Protein AF-A0A7G9YMQ2-F1 (afdb_monomer_lite)

Organism: NCBI:txid2759911

Structure (mmCIF, N/CA/C/O backbone):
data_AF-A0A7G9YMQ2-F1
#
_entry.id   AF-A0A7G9YMQ2-F1
#
loop_
_atom_site.group_PDB
_atom_site.id
_atom_site.type_symbol
_atom_site.label_atom_id
_atom_site.label_alt_id
_atom_site.label_comp_id
_atom_site.label_asym_id
_atom_site.label_entity_id
_atom_site.label_seq_id
_atom_site.pdbx_PDB_ins_code
_atom_site.Cartn_x
_atom_site.Cartn_y
_atom_site.Cartn_z
_atom_site.occupancy
_atom_site.B_iso_or_equiv
_atom_site.auth_seq_id
_atom_site.auth_comp_id
_atom_site.auth_asym_id
_atom_site.auth_atom_id
_atom_site.pdbx_PDB_model_num
ATOM 1 N N . MET A 1 1 ? -14.727 -10.350 34.781 1.00 52.09 1 MET A N 1
ATOM 2 C CA . MET A 1 1 ? -14.699 -10.377 33.304 1.00 52.09 1 MET A CA 1
ATOM 3 C C . MET A 1 1 ? -14.231 -9.006 32.870 1.00 52.09 1 MET A C 1
ATOM 5 O O . MET A 1 1 ? -14.844 -8.039 33.295 1.00 52.09 1 MET A O 1
ATOM 9 N N . SER A 1 2 ? -13.101 -8.900 32.176 1.00 77.75 2 SER A N 1
ATOM 10 C CA . SER A 1 2 ? -12.644 -7.612 31.648 1.00 77.75 2 SER A CA 1
ATOM 11 C C . SER A 1 2 ? -13.589 -7.161 30.539 1.00 77.75 2 SER A C 1
ATOM 13 O O . SER A 1 2 ? -13.889 -7.946 29.640 1.00 77.75 2 SER A O 1
ATOM 15 N N . GLU A 1 3 ? -14.060 -5.923 30.622 1.00 86.56 3 GLU A N 1
ATOM 16 C CA . GLU A 1 3 ? -14.872 -5.307 29.576 1.00 86.56 3 GLU A CA 1
ATOM 17 C C . GLU A 1 3 ? -14.014 -5.050 28.332 1.00 86.56 3 GLU A C 1
ATOM 19 O O . GLU A 1 3 ? -12.836 -4.687 28.432 1.00 86.56 3 GLU A O 1
ATOM 24 N N . TRP A 1 4 ? -14.596 -5.282 27.156 1.00 89.75 4 TRP A N 1
ATOM 25 C CA . TRP A 1 4 ? -13.953 -4.954 25.889 1.00 89.75 4 TRP A CA 1
ATOM 26 C C . TRP A 1 4 ? -13.820 -3.438 25.759 1.00 89.75 4 TRP A C 1
ATOM 28 O O . TRP A 1 4 ? -14.748 -2.699 26.077 1.00 89.75 4 TRP A O 1
ATOM 38 N N . LYS A 1 5 ? -12.655 -2.980 25.295 1.00 89.12 5 LYS A N 1
ATOM 39 C CA . LYS A 1 5 ? -12.405 -1.564 25.018 1.00 89.12 5 LYS A CA 1
ATOM 40 C C . LYS A 1 5 ? -12.613 -1.294 23.535 1.00 89.12 5 LYS A C 1
ATOM 42 O O . LYS A 1 5 ? -12.056 -2.002 22.700 1.00 89.12 5 LYS A O 1
ATOM 47 N N . GLU A 1 6 ? -13.390 -0.265 23.235 1.00 92.06 6 GLU A N 1
ATOM 48 C CA . GLU A 1 6 ? -13.622 0.211 21.875 1.00 92.06 6 GLU A CA 1
ATOM 49 C C . GLU A 1 6 ? -12.643 1.337 21.538 1.00 92.06 6 GLU A C 1
ATOM 51 O O . GLU A 1 6 ? -12.387 2.211 22.365 1.00 92.06 6 GLU A O 1
ATOM 56 N N . PHE A 1 7 ? -12.114 1.311 20.315 1.00 92.00 7 PHE A N 1
ATOM 57 C CA . PHE A 1 7 ? -11.205 2.323 19.780 1.00 92.00 7 PHE A CA 1
ATOM 58 C C . PHE A 1 7 ? -11.598 2.653 18.343 1.00 92.00 7 PHE A C 1
ATOM 60 O O . PHE A 1 7 ? -12.078 1.794 17.596 1.00 92.00 7 PHE A O 1
ATOM 67 N N . LYS A 1 8 ? -11.368 3.895 17.928 1.00 89.56 8 LYS A N 1
ATOM 68 C CA . LYS A 1 8 ? -11.425 4.288 16.519 1.00 89.56 8 LYS A CA 1
ATOM 69 C C . LYS A 1 8 ? -10.171 3.779 15.817 1.00 89.56 8 LYS A C 1
ATOM 71 O O . LYS A 1 8 ? -9.082 3.835 16.373 1.00 89.56 8 LYS A O 1
ATOM 76 N N . LEU A 1 9 ? -10.297 3.374 14.552 1.00 86.06 9 LEU A N 1
ATOM 77 C CA . LEU A 1 9 ? -9.148 2.902 13.765 1.00 86.06 9 LEU A CA 1
ATOM 78 C C . LEU A 1 9 ? -7.998 3.917 13.732 1.00 86.06 9 LEU A C 1
ATOM 80 O O . LEU A 1 9 ? -6.856 3.528 13.901 1.00 86.06 9 LEU A O 1
ATOM 84 N N . GLY A 1 10 ? -8.292 5.215 13.610 1.00 87.94 10 GLY A N 1
ATOM 85 C CA . GLY A 1 10 ? -7.261 6.261 13.624 1.00 87.94 10 GLY A CA 1
ATOM 86 C C . GLY A 1 10 ? -6.565 6.490 14.971 1.00 87.94 10 GLY A C 1
ATOM 87 O O . GLY A 1 10 ? -5.677 7.327 15.040 1.00 87.94 10 GLY A O 1
ATOM 88 N N . GLU A 1 11 ? -6.979 5.807 16.043 1.00 90.88 11 GLU A N 1
ATOM 89 C CA . GLU A 1 11 ? -6.273 5.813 17.334 1.00 90.88 11 GLU A CA 1
ATOM 90 C C . GLU A 1 11 ? -5.220 4.700 17.421 1.00 90.88 11 GLU A C 1
ATOM 92 O O . GLU A 1 11 ? -4.350 4.757 18.285 1.00 90.88 11 GLU A O 1
ATOM 97 N N . ILE A 1 12 ? -5.314 3.691 16.550 1.00 89.69 12 ILE A N 1
ATOM 98 C CA . ILE A 1 12 ? -4.460 2.493 16.555 1.00 89.69 12 ILE A CA 1
ATOM 99 C C . ILE A 1 12 ? -3.691 2.292 15.240 1.00 89.69 12 ILE A C 1
ATOM 101 O O . ILE A 1 12 ? -2.702 1.570 15.225 1.00 89.69 12 ILE A O 1
ATOM 105 N N . TYR A 1 13 ? -4.135 2.923 14.151 1.00 86.94 13 TYR A N 1
ATOM 106 C CA . TYR A 1 13 ? -3.548 2.813 12.822 1.00 86.94 13 TYR A CA 1
ATOM 107 C C . TYR A 1 13 ? -3.370 4.180 12.165 1.00 86.94 13 TYR A C 1
ATOM 109 O O . TYR A 1 13 ? -4.258 5.038 12.209 1.00 86.94 13 TYR A O 1
ATOM 117 N N . ASP A 1 14 ? -2.273 4.309 11.426 1.00 87.19 14 ASP A N 1
ATOM 118 C CA . ASP A 1 14 ? -2.052 5.390 10.474 1.00 87.19 14 ASP A CA 1
ATOM 119 C C . ASP A 1 14 ? -2.585 5.016 9.090 1.00 87.19 14 ASP A C 1
ATOM 121 O O . ASP A 1 14 ? -2.405 3.894 8.616 1.00 87.19 14 ASP A O 1
ATOM 125 N N . PHE A 1 15 ? -3.208 5.973 8.400 1.00 85.69 15 PHE A N 1
ATOM 126 C CA . PHE A 1 15 ? -3.733 5.764 7.051 1.00 85.69 15 PHE A CA 1
ATOM 127 C C . PHE A 1 15 ? -2.746 6.254 5.994 1.00 85.69 15 PHE A C 1
ATOM 129 O O . PHE A 1 15 ? -2.372 7.429 5.962 1.00 85.69 15 PHE A O 1
ATOM 136 N N . ALA A 1 16 ? -2.400 5.376 5.060 1.00 82.94 16 ALA A N 1
ATOM 137 C CA . ALA A 1 16 ? -1.589 5.697 3.900 1.00 82.94 16 ALA A CA 1
ATOM 138 C C . ALA A 1 16 ? -2.349 5.424 2.601 1.00 82.94 16 ALA A C 1
ATOM 140 O O . ALA A 1 16 ? -3.090 4.449 2.466 1.00 82.94 16 ALA A O 1
ATOM 141 N N . SER A 1 17 ? -2.126 6.293 1.618 1.00 76.75 17 SER A N 1
ATOM 142 C CA . SER A 1 17 ? -2.490 6.023 0.234 1.00 76.75 17 SER A CA 1
ATOM 143 C C . SER A 1 17 ? -1.414 5.186 -0.451 1.00 76.75 17 SER A C 1
ATOM 145 O O . SER A 1 17 ? -0.222 5.471 -0.323 1.00 76.75 17 SER A O 1
ATOM 147 N N . GLY A 1 18 ? -1.850 4.184 -1.211 1.00 80.62 18 GLY A N 1
ATOM 148 C CA . GLY A 1 18 ? -0.987 3.365 -2.052 1.00 80.62 18 GLY A CA 1
ATOM 149 C C . GLY A 1 18 ? -0.381 4.123 -3.238 1.00 80.62 18 GLY A C 1
ATOM 150 O O . GLY A 1 18 ? -0.525 5.338 -3.403 1.00 80.62 18 GLY A O 1
ATOM 151 N N . LEU A 1 19 ? 0.306 3.373 -4.099 1.00 83.69 19 LEU A N 1
ATOM 152 C CA . LEU A 1 19 ? 1.020 3.920 -5.248 1.00 83.69 19 LEU A CA 1
ATOM 153 C C . LEU A 1 19 ? 0.048 4.391 -6.344 1.00 83.69 19 LEU A C 1
ATOM 155 O O . LEU A 1 19 ? -0.619 3.580 -6.980 1.00 83.69 19 LEU A O 1
ATOM 159 N N . SER A 1 20 ? 0.017 5.699 -6.605 1.00 83.19 20 SER A N 1
ATOM 160 C CA . SER A 1 20 ? -0.777 6.295 -7.685 1.00 83.19 20 SER A CA 1
ATOM 161 C C . SER A 1 20 ? 0.119 6.630 -8.875 1.00 83.19 20 SER A C 1
ATOM 163 O O . SER A 1 20 ? 0.911 7.573 -8.820 1.00 83.19 20 SER A O 1
ATOM 165 N N . LYS A 1 21 ? 0.017 5.839 -9.947 1.00 84.94 21 LYS A N 1
ATOM 166 C CA . LYS A 1 21 ? 0.772 6.034 -11.194 1.00 84.94 21 LYS A CA 1
ATOM 167 C C . LYS A 1 21 ? -0.101 5.814 -12.422 1.00 84.94 21 LYS A C 1
ATOM 169 O O . LYS A 1 21 ? -1.174 5.218 -12.351 1.00 84.94 21 LYS A O 1
ATOM 174 N N . SER A 1 22 ? 0.366 6.313 -13.562 1.00 89.44 22 SER A N 1
ATOM 175 C CA . SER A 1 22 ? -0.245 6.041 -14.858 1.00 89.44 22 SER A CA 1
ATOM 176 C C . SER A 1 22 ? -0.032 4.580 -15.271 1.00 89.44 22 SER A C 1
ATOM 178 O O . SER A 1 22 ? 0.917 3.926 -14.841 1.00 89.44 22 SER A O 1
ATOM 180 N N . ARG A 1 23 ? -0.937 4.043 -16.101 1.00 88.81 23 ARG A N 1
ATOM 181 C CA . ARG A 1 23 ? -0.957 2.618 -16.487 1.00 88.81 23 ARG A CA 1
ATOM 182 C C . ARG A 1 23 ? 0.352 2.145 -17.133 1.00 88.81 23 ARG A C 1
ATOM 184 O O . ARG A 1 23 ? 0.735 0.997 -16.942 1.00 88.81 23 ARG A O 1
ATOM 191 N N . ASP A 1 24 ? 1.025 3.015 -17.878 1.00 94.50 24 ASP A N 1
ATOM 192 C CA . ASP A 1 24 ? 2.310 2.743 -18.530 1.00 94.50 24 ASP A CA 1
ATOM 193 C C . ASP A 1 24 ? 3.464 2.535 -17.542 1.00 94.50 24 ASP A C 1
ATOM 195 O O . ASP A 1 24 ? 4.514 2.070 -17.955 1.00 94.50 24 ASP A O 1
ATOM 199 N N . GLN A 1 25 ? 3.280 2.838 -16.254 1.00 94.38 25 GLN A N 1
ATOM 200 C CA . GLN A 1 25 ? 4.279 2.647 -15.197 1.00 94.38 25 GLN A CA 1
ATOM 201 C C . GLN A 1 25 ? 4.123 1.307 -14.461 1.00 94.38 25 GLN A C 1
ATOM 203 O O . GLN A 1 25 ? 4.732 1.110 -13.410 1.00 94.38 25 GLN A O 1
ATOM 208 N N . PHE A 1 26 ? 3.308 0.388 -14.978 1.00 91.50 26 PHE A N 1
ATOM 209 C CA . PHE A 1 26 ? 3.103 -0.945 -14.413 1.00 91.50 26 PHE A CA 1
ATOM 210 C C . PHE A 1 26 ? 3.601 -2.032 -15.374 1.00 91.50 26 PHE A C 1
ATOM 212 O O . PHE A 1 26 ? 3.640 -1.842 -16.587 1.00 91.50 26 PHE A O 1
ATOM 219 N N . GLY A 1 27 ? 3.983 -3.186 -14.825 1.00 92.38 27 GLY A N 1
ATOM 220 C CA . GLY A 1 27 ? 4.519 -4.331 -15.573 1.00 92.38 27 GLY A CA 1
ATOM 221 C C . GLY A 1 27 ? 6.050 -4.422 -15.606 1.00 92.38 27 GLY A C 1
ATOM 222 O O . GLY A 1 27 ? 6.585 -5.407 -16.105 1.00 92.38 27 GLY A O 1
ATOM 223 N N . PHE A 1 28 ? 6.761 -3.449 -15.033 1.00 95.81 28 PHE A N 1
ATOM 224 C CA . PHE A 1 2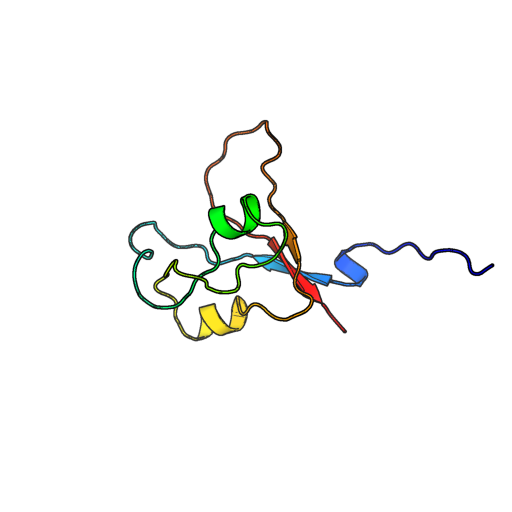8 ? 8.219 -3.462 -14.875 1.00 95.81 28 PHE A CA 1
ATOM 225 C C . PHE A 1 28 ? 8.637 -2.745 -13.586 1.00 95.81 28 PHE A C 1
ATOM 227 O O . PHE A 1 28 ? 7.815 -2.093 -12.947 1.00 95.81 28 PHE A O 1
ATOM 234 N N . GLY A 1 29 ? 9.910 -2.864 -13.198 1.00 95.75 29 GLY A N 1
ATOM 235 C CA . GLY A 1 29 ? 10.445 -2.244 -11.985 1.00 95.75 29 GLY A CA 1
ATOM 236 C C . GLY A 1 29 ? 10.418 -3.190 -10.787 1.00 95.75 29 GLY A C 1
ATOM 237 O O . GLY A 1 29 ? 11.012 -4.266 -10.838 1.00 95.75 29 GLY A O 1
ATOM 238 N N . TYR A 1 30 ? 9.762 -2.776 -9.705 1.00 94.88 30 TYR A N 1
ATOM 239 C CA . TYR A 1 30 ? 9.800 -3.457 -8.408 1.00 94.88 30 TYR A CA 1
ATOM 240 C C . TYR A 1 30 ? 8.453 -4.079 -8.056 1.00 94.88 30 TYR A C 1
ATOM 242 O O . TYR A 1 30 ? 7.415 -3.632 -8.540 1.00 94.88 30 TYR A O 1
ATOM 250 N N . SER A 1 31 ? 8.475 -5.096 -7.194 1.00 92.00 31 SER A N 1
ATOM 251 C CA . SER A 1 31 ? 7.268 -5.777 -6.728 1.00 92.00 31 SER A CA 1
ATOM 252 C C . SER A 1 31 ? 6.262 -4.802 -6.125 1.00 92.00 31 SER A C 1
ATOM 254 O O . SER A 1 31 ? 6.606 -3.978 -5.278 1.00 92.00 31 SER A O 1
ATOM 256 N N . PHE A 1 32 ? 5.011 -4.936 -6.546 1.00 89.38 32 PHE A N 1
ATOM 257 C CA . PHE A 1 32 ? 3.907 -4.073 -6.152 1.00 89.38 32 PHE A CA 1
ATOM 258 C C . PHE A 1 32 ? 2.684 -4.926 -5.813 1.00 89.38 32 PHE A C 1
ATOM 260 O O . PHE A 1 32 ? 2.287 -5.770 -6.613 1.00 89.38 32 PHE A O 1
ATOM 267 N N . LEU A 1 33 ? 2.090 -4.716 -4.634 1.00 89.69 33 LEU A N 1
ATOM 268 C CA . LEU A 1 33 ? 0.849 -5.387 -4.251 1.00 89.69 33 LEU A CA 1
ATOM 269 C C . LEU A 1 33 ? -0.333 -4.688 -4.931 1.00 89.69 33 LEU A C 1
ATOM 271 O O . LEU A 1 33 ? -0.608 -3.522 -4.655 1.00 89.69 33 LEU A O 1
ATOM 275 N N . SER A 1 34 ? -1.014 -5.391 -5.832 1.00 87.00 34 SER A N 1
ATOM 276 C CA . SER A 1 34 ? -2.079 -4.806 -6.650 1.00 87.00 34 SER A CA 1
ATOM 277 C C . SER A 1 34 ? -3.468 -4.927 -6.021 1.00 87.00 34 SER A C 1
ATOM 279 O O . SER A 1 34 ? -3.688 -5.729 -5.111 1.00 87.00 34 SER A O 1
ATOM 281 N N . PHE A 1 35 ? -4.447 -4.223 -6.609 1.00 84.00 35 PHE A N 1
ATOM 282 C CA . PHE A 1 35 ? -5.872 -4.399 -6.295 1.00 84.00 35 PHE A CA 1
ATOM 283 C C . PHE A 1 35 ? -6.294 -5.843 -6.289 1.00 84.00 35 PHE A C 1
ATOM 285 O O . PHE A 1 35 ? -6.917 -6.325 -5.354 1.00 84.00 35 PHE A O 1
ATOM 292 N N . ARG A 1 36 ? -5.929 -6.534 -7.362 1.00 82.88 36 ARG A N 1
ATOM 293 C CA . ARG A 1 36 ? -6.319 -7.910 -7.594 1.00 82.88 36 ARG A CA 1
ATOM 294 C C . ARG A 1 36 ? -5.775 -8.826 -6.503 1.00 82.88 36 ARG A C 1
ATOM 296 O O . ARG A 1 36 ? -6.459 -9.783 -6.148 1.00 82.88 36 ARG A O 1
ATOM 303 N N . ASP A 1 37 ? -4.571 -8.544 -6.010 1.00 86.94 37 ASP A N 1
ATOM 304 C CA . ASP A 1 37 ? -3.941 -9.332 -4.956 1.00 86.94 37 ASP A CA 1
ATOM 305 C C . ASP A 1 37 ? -4.670 -9.135 -3.625 1.00 86.94 37 ASP A C 1
ATOM 307 O O . ASP A 1 37 ? -4.954 -10.120 -2.953 1.00 86.94 37 ASP A O 1
ATOM 311 N N . VAL A 1 38 ? -5.039 -7.900 -3.278 1.00 85.94 38 VAL A N 1
ATOM 312 C CA . VAL A 1 38 ? -5.808 -7.609 -2.055 1.00 85.94 38 VAL A CA 1
ATOM 313 C C . VAL A 1 38 ? -7.242 -8.133 -2.158 1.00 85.94 38 VAL A C 1
ATOM 315 O O . VAL A 1 38 ? -7.744 -8.765 -1.239 1.00 85.94 38 VAL A O 1
ATOM 318 N N . PHE A 1 39 ? -7.908 -7.904 -3.287 1.00 83.75 39 PHE A N 1
ATOM 319 C CA . PHE A 1 39 ? -9.324 -8.217 -3.462 1.00 83.75 39 PHE A CA 1
ATOM 320 C C . PHE A 1 39 ? -9.606 -9.726 -3.485 1.00 83.75 39 PHE A C 1
ATOM 322 O O . PHE A 1 39 ? -10.627 -10.175 -2.972 1.00 83.75 39 PHE A O 1
ATOM 329 N N . HIS A 1 40 ? -8.708 -10.531 -4.063 1.00 83.94 40 HIS A N 1
ATOM 330 C CA . HIS A 1 40 ? -8.912 -11.980 -4.173 1.00 83.94 40 HIS A CA 1
ATOM 331 C C . HIS A 1 40 ? -8.261 -12.800 -3.058 1.00 83.94 40 HIS A C 1
ATOM 333 O O . HIS A 1 40 ? -8.453 -14.016 -3.029 1.00 83.94 40 HIS A O 1
ATOM 339 N N . ASN A 1 41 ? -7.480 -12.188 -2.163 1.00 82.94 41 ASN A N 1
ATOM 340 C CA . ASN A 1 41 ? -6.784 -12.924 -1.114 1.00 82.94 41 ASN A CA 1
ATOM 341 C C . ASN A 1 41 ? -7.051 -12.308 0.256 1.00 82.94 41 ASN A C 1
ATOM 343 O O . ASN A 1 41 ? -6.805 -11.131 0.482 1.00 82.94 41 ASN A O 1
ATOM 347 N N . TYR A 1 42 ? -7.465 -13.147 1.208 1.00 82.38 42 TYR A N 1
ATOM 348 C CA . TYR A 1 42 ? -7.611 -12.732 2.606 1.00 82.38 42 TYR A CA 1
ATOM 349 C C . TYR A 1 42 ? -6.261 -12.361 3.248 1.00 82.38 42 TYR A C 1
ATOM 351 O O . TYR A 1 42 ? -6.190 -11.505 4.123 1.00 82.38 42 TYR A O 1
ATOM 359 N N . PHE A 1 43 ? -5.175 -12.997 2.798 1.00 86.12 43 PHE A N 1
ATOM 360 C CA . PHE A 1 43 ? -3.807 -12.693 3.211 1.00 86.12 43 PHE A CA 1
ATOM 361 C C . PHE A 1 43 ? -2.960 -12.323 2.001 1.00 86.12 43 PHE A C 1
ATOM 363 O O . PHE A 1 43 ? -3.147 -12.882 0.920 1.00 86.12 43 PHE A O 1
ATOM 370 N N . VAL A 1 44 ? -1.968 -11.453 2.203 1.00 84.94 44 VAL A N 1
ATOM 371 C CA . VAL A 1 44 ? -0.992 -11.119 1.161 1.00 84.94 44 VAL A CA 1
ATOM 372 C C . VAL A 1 44 ? -0.355 -12.409 0.616 1.00 84.94 44 VAL A C 1
ATOM 374 O O . VAL A 1 44 ? 0.157 -13.218 1.401 1.00 84.94 44 VAL A O 1
ATOM 377 N N . PRO A 1 45 ? -0.371 -12.631 -0.711 1.00 85.56 45 PRO A N 1
ATOM 378 C CA . PRO A 1 45 ? 0.247 -13.805 -1.307 1.00 85.56 45 PRO A CA 1
ATOM 379 C C . PRO A 1 45 ? 1.730 -13.906 -0.945 1.00 85.56 45 PRO A C 1
ATOM 381 O O . PRO A 1 45 ? 2.457 -12.915 -0.955 1.00 85.56 45 PRO A O 1
ATOM 384 N N . LYS A 1 46 ? 2.223 -15.132 -0.726 1.00 87.00 46 LYS A N 1
ATOM 385 C CA . LYS A 1 46 ? 3.653 -15.380 -0.445 1.00 87.00 46 LYS A CA 1
ATOM 386 C C . LYS A 1 46 ? 4.585 -14.872 -1.550 1.00 87.00 46 LYS A C 1
ATOM 388 O O . LYS A 1 46 ? 5.767 -14.657 -1.303 1.00 87.00 46 LYS A O 1
ATOM 393 N N . LYS A 1 47 ? 4.069 -14.735 -2.773 1.00 87.94 47 LYS A N 1
ATOM 394 C CA . LYS A 1 47 ? 4.801 -14.223 -3.927 1.00 87.94 47 LYS A CA 1
ATOM 395 C C . LYS A 1 47 ? 3.971 -13.150 -4.618 1.00 87.94 47 LYS A C 1
ATOM 397 O O . LYS A 1 47 ? 2.904 -13.445 -5.145 1.00 87.94 47 LYS A O 1
ATOM 402 N N . ILE A 1 48 ? 4.510 -11.938 -4.657 1.00 88.44 48 ILE A N 1
ATOM 403 C CA . ILE A 1 48 ? 3.965 -10.817 -5.422 1.00 88.44 48 ILE A CA 1
ATOM 404 C C . ILE A 1 48 ? 4.656 -10.814 -6.784 1.00 88.44 48 ILE A C 1
ATOM 406 O O . ILE A 1 48 ? 5.882 -10.731 -6.857 1.00 88.44 48 ILE A O 1
ATOM 410 N N . THR A 1 49 ? 3.881 -10.963 -7.857 1.00 90.31 49 THR A N 1
ATOM 411 C CA . THR A 1 49 ? 4.412 -11.043 -9.229 1.00 90.31 49 THR A CA 1
ATOM 412 C C . THR A 1 49 ? 4.182 -9.776 -10.040 1.00 90.31 49 THR A C 1
ATOM 414 O O . THR A 1 49 ? 4.782 -9.626 -11.100 1.00 90.31 49 THR A O 1
ATOM 417 N N . GLN A 1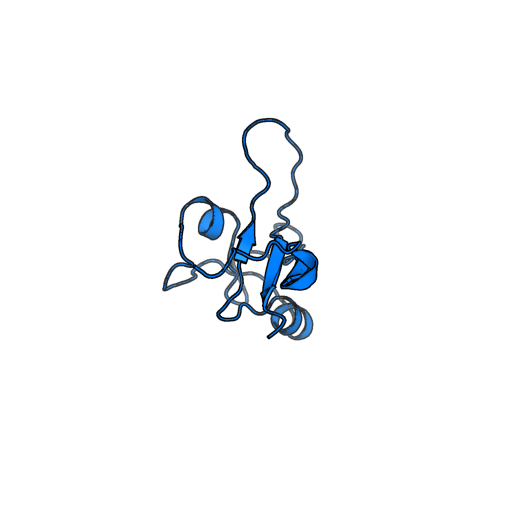 50 ? 3.294 -8.893 -9.582 1.00 89.75 50 GLN A N 1
ATOM 418 C CA . GLN A 1 50 ? 3.033 -7.621 -10.246 1.00 89.75 50 GLN A CA 1
ATOM 419 C C . GLN A 1 50 ? 4.184 -6.650 -9.980 1.00 89.75 50 GLN A C 1
ATOM 421 O O . GLN A 1 50 ? 4.773 -6.656 -8.897 1.00 89.75 50 GLN A O 1
ATOM 426 N N . LEU A 1 51 ? 4.498 -5.827 -10.979 1.00 92.88 51 LEU A N 1
ATOM 427 C CA . LEU A 1 51 ? 5.597 -4.869 -10.928 1.00 92.88 51 LEU A CA 1
ATOM 428 C C . LEU A 1 51 ? 5.091 -3.449 -11.184 1.00 92.88 51 LEU A C 1
ATOM 430 O O . LEU A 1 51 ? 4.189 -3.248 -12.002 1.00 92.88 51 LEU A O 1
ATOM 434 N N . ALA A 1 52 ? 5.706 -2.475 -10.522 1.00 93.62 52 ALA A N 1
ATOM 435 C CA . ALA A 1 52 ? 5.508 -1.058 -10.780 1.00 93.62 52 ALA A CA 1
ATOM 436 C C . ALA A 1 52 ? 6.847 -0.314 -10.836 1.00 93.62 52 ALA A C 1
ATOM 438 O O . ALA A 1 52 ? 7.790 -0.593 -10.084 1.00 93.62 52 ALA A O 1
ATOM 439 N N . ASN A 1 53 ? 6.913 0.685 -11.710 1.00 96.00 53 ASN A N 1
ATOM 440 C CA . ASN A 1 53 ? 8.044 1.586 -11.801 1.00 96.00 53 ASN A CA 1
ATOM 441 C C . ASN A 1 53 ? 7.998 2.601 -10.657 1.00 96.00 53 ASN A C 1
ATOM 443 O O . ASN A 1 53 ? 7.395 3.670 -10.765 1.00 96.00 53 ASN A O 1
ATOM 447 N N . SER A 1 54 ? 8.613 2.242 -9.535 1.00 93.31 54 SER A N 1
ATOM 448 C CA . SER A 1 54 ? 8.641 3.046 -8.313 1.00 93.31 54 SER A CA 1
ATOM 449 C C . SER A 1 54 ? 10.048 3.533 -7.978 1.00 93.31 54 SER A C 1
ATOM 451 O O . SER A 1 54 ? 11.004 2.750 -7.979 1.00 93.31 54 SER A O 1
ATOM 453 N N . THR A 1 55 ? 10.149 4.800 -7.590 1.00 95.19 55 THR A N 1
ATOM 454 C CA . THR A 1 55 ? 11.349 5.397 -6.992 1.00 95.19 55 THR A CA 1
ATOM 455 C C . THR A 1 55 ? 11.599 4.851 -5.586 1.00 95.19 55 THR A C 1
ATOM 457 O O . THR A 1 55 ? 10.712 4.272 -4.962 1.00 95.19 55 THR A O 1
ATOM 460 N N . GLU A 1 56 ? 12.803 5.054 -5.056 1.00 95.19 56 GLU A N 1
ATOM 461 C CA . GLU A 1 56 ? 13.148 4.652 -3.687 1.00 95.19 56 GLU A CA 1
ATOM 462 C C . GLU A 1 56 ? 12.216 5.266 -2.641 1.00 95.19 56 GLU A C 1
ATOM 464 O O . GLU A 1 56 ? 11.605 4.537 -1.866 1.00 95.19 56 GLU A O 1
ATOM 469 N N . LYS A 1 57 ? 11.982 6.578 -2.728 1.00 92.62 57 LYS A N 1
ATOM 470 C CA . LYS A 1 57 ? 11.068 7.303 -1.838 1.00 92.62 57 LYS A CA 1
ATOM 471 C C . LYS A 1 57 ? 9.639 6.749 -1.857 1.00 92.62 57 LYS A C 1
ATOM 473 O O . LYS A 1 57 ? 8.962 6.725 -0.832 1.00 92.62 57 LYS A O 1
ATOM 478 N N . GLU A 1 58 ? 9.154 6.313 -3.020 1.00 91.31 58 GLU A N 1
ATOM 479 C CA . GLU A 1 58 ? 7.830 5.691 -3.134 1.00 91.31 58 GLU A CA 1
ATOM 480 C C . GLU A 1 58 ? 7.789 4.315 -2.469 1.00 91.31 58 GLU A C 1
ATOM 482 O O . GLU A 1 58 ? 6.810 4.008 -1.790 1.00 91.31 58 GLU A O 1
ATOM 487 N N . ARG A 1 59 ? 8.850 3.512 -2.620 1.00 90.38 59 ARG A N 1
ATOM 488 C CA . ARG A 1 59 ? 8.957 2.196 -1.975 1.00 90.38 59 ARG A CA 1
ATOM 489 C C . ARG A 1 59 ? 9.077 2.304 -0.462 1.00 90.38 59 ARG A C 1
ATOM 491 O O . ARG A 1 59 ? 8.487 1.493 0.236 1.00 90.38 59 ARG A O 1
ATOM 498 N N . GLU A 1 60 ? 9.803 3.295 0.044 1.00 90.38 60 GLU A N 1
ATOM 499 C CA . GLU A 1 60 ? 9.899 3.556 1.483 1.00 90.38 60 GLU A CA 1
ATOM 500 C C . GLU A 1 60 ? 8.535 3.944 2.060 1.00 90.38 60 GLU A C 1
ATOM 502 O O . GLU A 1 60 ? 8.075 3.342 3.033 1.00 90.38 60 GLU A O 1
ATOM 507 N N . ARG A 1 61 ? 7.853 4.899 1.413 1.00 86.88 61 ARG A N 1
ATOM 508 C CA . ARG A 1 61 ? 6.533 5.384 1.837 1.00 86.88 61 ARG A CA 1
ATOM 509 C C . ARG A 1 61 ? 5.454 4.304 1.774 1.00 86.88 61 ARG A C 1
ATOM 511 O O . ARG A 1 61 ? 4.613 4.255 2.660 1.00 86.88 61 ARG A O 1
ATOM 518 N N . CYS A 1 62 ? 5.455 3.486 0.724 1.00 87.12 62 CYS A N 1
ATOM 519 C CA . CYS A 1 62 ? 4.447 2.445 0.492 1.00 87.12 62 CYS A CA 1
ATOM 520 C C . CYS A 1 62 ? 4.967 1.055 0.887 1.00 87.12 62 CYS A C 1
ATOM 522 O O . CYS A 1 62 ? 4.544 0.046 0.320 1.00 87.12 62 CYS A O 1
ATOM 524 N N . SER A 1 63 ? 5.950 0.997 1.791 1.00 86.69 63 SER A N 1
ATOM 525 C CA . SER A 1 63 ? 6.506 -0.272 2.252 1.00 86.69 63 SER A CA 1
ATOM 526 C C . 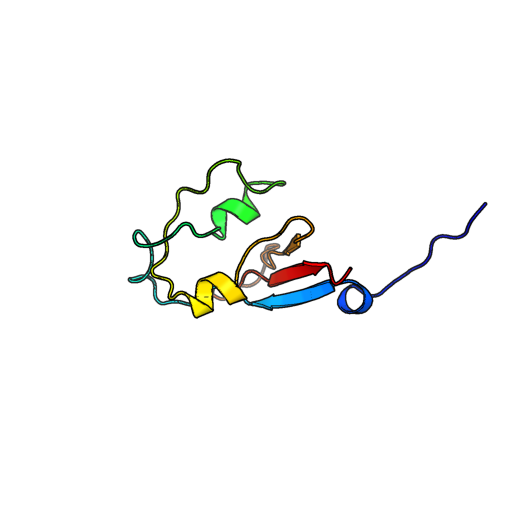SER A 1 63 ? 5.462 -1.015 3.073 1.00 86.69 63 SER A C 1
ATOM 528 O O . SER A 1 63 ? 4.861 -0.450 3.980 1.00 86.69 63 SER A O 1
ATOM 530 N N . ILE A 1 64 ? 5.251 -2.287 2.744 1.00 86.00 64 ILE A N 1
ATOM 531 C CA . ILE A 1 64 ? 4.306 -3.149 3.450 1.00 86.00 64 ILE A CA 1
ATOM 532 C C . ILE A 1 64 ? 5.042 -3.821 4.599 1.00 86.00 64 ILE A C 1
ATOM 534 O O . ILE A 1 64 ? 6.052 -4.503 4.391 1.00 86.00 64 ILE A O 1
ATOM 538 N N . LYS A 1 65 ? 4.525 -3.641 5.806 1.00 86.56 65 LYS A N 1
ATOM 539 C CA . LYS A 1 65 ? 5.052 -4.200 7.041 1.00 86.56 65 LYS A CA 1
ATOM 540 C C . LYS A 1 65 ? 4.057 -5.187 7.630 1.00 86.56 65 LYS A C 1
ATOM 542 O O . LYS A 1 65 ? 2.871 -5.231 7.306 1.00 86.56 65 LYS A O 1
ATOM 547 N N . ARG A 1 66 ? 4.570 -6.050 8.499 1.00 85.12 66 ARG A N 1
ATOM 548 C CA . ARG A 1 66 ? 3.710 -6.931 9.283 1.00 85.12 66 ARG A CA 1
ATOM 549 C C . ARG A 1 66 ? 2.842 -6.067 10.198 1.00 85.12 66 ARG A C 1
ATOM 551 O O . ARG A 1 66 ? 3.381 -5.204 10.872 1.00 85.12 66 ARG A O 1
ATOM 558 N N . GLY A 1 67 ? 1.548 -6.366 10.243 1.00 84.62 67 GLY A N 1
ATOM 559 C CA . GLY A 1 67 ? 0.562 -5.565 10.974 1.00 84.62 67 GLY A CA 1
ATOM 560 C C . GLY A 1 67 ? -0.283 -4.698 10.047 1.00 84.62 67 GLY A C 1
ATOM 561 O O . GLY A 1 67 ? -1.381 -4.310 10.434 1.00 84.62 67 GLY A O 1
ATOM 562 N N . ASP A 1 68 ? 0.167 -4.488 8.805 1.00 86.81 68 ASP A N 1
ATOM 563 C CA . ASP A 1 68 ? -0.576 -3.664 7.868 1.00 86.81 68 ASP A CA 1
ATOM 564 C C . ASP A 1 68 ? -1.871 -4.331 7.407 1.00 86.81 68 ASP A C 1
ATOM 566 O O . AS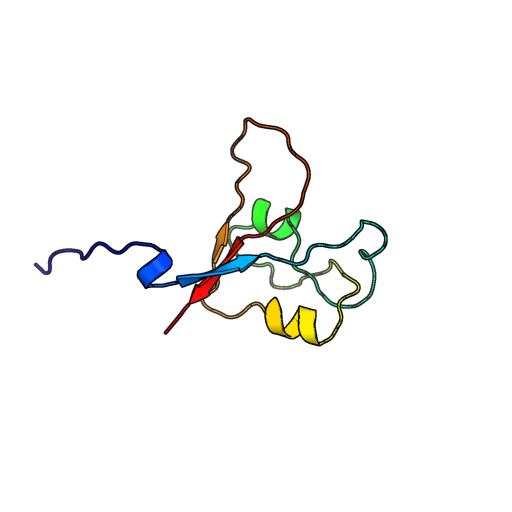P A 1 68 ? -1.914 -5.529 7.097 1.00 86.81 68 ASP A O 1
ATOM 570 N N . VAL A 1 69 ? -2.922 -3.520 7.309 1.00 86.19 69 VAL A N 1
ATOM 571 C CA . VAL A 1 69 ? -4.251 -3.946 6.867 1.00 86.19 69 VAL A CA 1
ATOM 572 C C . VAL A 1 69 ? -4.627 -3.188 5.600 1.00 86.19 69 VAL A C 1
ATOM 574 O O . VAL A 1 69 ? -4.530 -1.963 5.541 1.00 86.19 69 VAL A O 1
ATOM 577 N N . PHE A 1 70 ? -5.081 -3.919 4.582 1.00 86.62 70 PHE A N 1
ATOM 578 C CA . PHE A 1 70 ? -5.510 -3.349 3.306 1.00 86.62 70 PHE A CA 1
ATOM 579 C C . PHE A 1 70 ? -7.029 -3.323 3.220 1.00 86.62 70 PHE A C 1
ATOM 581 O O . PHE A 1 70 ? -7.684 -4.345 3.425 1.00 86.62 70 PHE A O 1
ATOM 588 N N . LEU A 1 71 ? -7.582 -2.165 2.869 1.00 79.56 71 LEU A N 1
ATOM 589 C CA . LEU A 1 71 ? -9.012 -2.006 2.624 1.00 79.56 71 LEU A CA 1
ATOM 590 C C . LEU A 1 71 ? -9.280 -1.740 1.145 1.00 79.56 71 LEU A C 1
ATOM 592 O O . LEU A 1 71 ? -8.580 -0.956 0.502 1.00 79.56 71 LEU A O 1
ATOM 596 N N . THR A 1 72 ? -10.338 -2.365 0.629 1.00 73.94 72 THR A N 1
ATOM 597 C CA . THR A 1 72 ?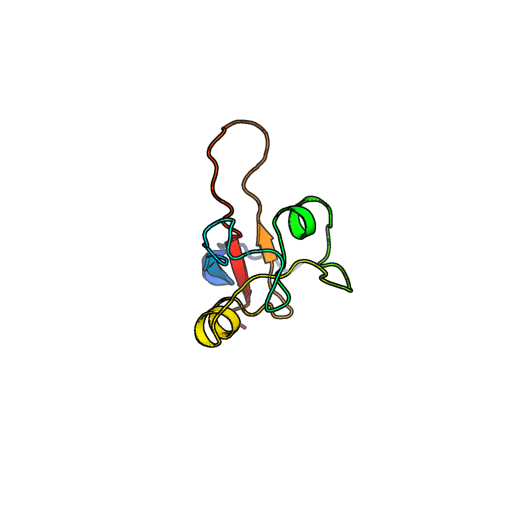 -10.906 -2.050 -0.686 1.00 73.94 72 THR A CA 1
ATOM 598 C C . THR A 1 72 ? -12.312 -1.500 -0.477 1.00 73.94 72 THR A C 1
ATOM 600 O O . THR A 1 72 ? -13.098 -2.061 0.284 1.00 73.94 72 THR A O 1
ATOM 603 N N . THR A 1 73 ? -12.612 -0.357 -1.092 1.00 67.19 73 THR A N 1
ATOM 604 C CA . THR A 1 73 ? -13.919 0.311 -0.963 1.00 67.19 73 THR A CA 1
ATOM 605 C C . THR A 1 73 ? -14.964 -0.240 -1.935 1.00 67.19 73 THR A C 1
ATOM 607 O O . THR A 1 73 ? -16.125 0.149 -1.854 1.00 67.19 73 THR A O 1
ATOM 610 N N . ASP A 1 74 ? -14.575 -1.149 -2.837 1.00 55.88 74 ASP A N 1
ATOM 611 C CA . ASP A 1 74 ? -15.461 -1.777 -3.819 1.00 55.88 74 ASP A CA 1
ATOM 612 C C . ASP A 1 74 ? -16.283 -2.911 -3.191 1.00 55.88 74 ASP A C 1
ATOM 614 O O . ASP A 1 74 ? -16.032 -4.103 -3.371 1.00 55.88 74 ASP A O 1
ATOM 618 N N . ILE A 1 75 ? -17.316 -2.497 -2.462 1.00 54.84 75 ILE A N 1
ATOM 619 C CA . ILE A 1 75 ? -18.534 -3.269 -2.213 1.00 54.84 75 ILE A CA 1
ATOM 620 C C . ILE A 1 75 ? -19.679 -2.482 -2.899 1.00 54.84 75 ILE A C 1
ATOM 622 O O . ILE A 1 75 ? -19.752 -1.259 -2.808 1.00 54.84 75 ILE A O 1
ATOM 626 N N . PRO A 1 76 ? -20.597 -3.134 -3.621 1.00 44.69 76 PRO A N 1
ATOM 627 C CA . PRO A 1 76 ? -20.635 -3.334 -5.065 1.00 44.69 76 PRO A CA 1
ATOM 628 C C . PRO A 1 76 ? -21.325 -2.210 -5.874 1.00 44.69 76 PRO A C 1
ATOM 630 O O . PRO A 1 76 ? -21.696 -2.450 -7.021 1.00 44.69 76 PRO A O 1
ATOM 633 N N . HIS A 1 77 ? -21.540 -0.999 -5.352 1.00 41.50 77 HIS A N 1
ATOM 634 C CA . HIS A 1 77 ? -22.244 0.036 -6.127 1.00 41.50 77 HIS A CA 1
ATOM 635 C C . HIS A 1 77 ? -21.686 1.442 -5.902 1.00 41.50 77 HIS A C 1
ATOM 637 O O . HIS A 1 77 ? -22.231 2.180 -5.095 1.00 41.50 77 HIS A O 1
ATOM 643 N N . VAL A 1 78 ? -20.641 1.813 -6.652 1.00 33.81 78 VAL A N 1
ATOM 644 C CA . VAL A 1 78 ? -20.512 3.067 -7.430 1.00 33.81 78 VAL A CA 1
ATOM 645 C C . VAL A 1 78 ? -19.190 3.005 -8.206 1.00 33.81 78 VAL A C 1
ATOM 647 O O . VAL A 1 78 ? -18.112 2.921 -7.634 1.00 33.81 78 VAL A O 1
ATOM 650 N N . PHE A 1 79 ? -19.290 3.071 -9.535 1.00 34.41 79 PHE A N 1
ATOM 651 C CA . PHE A 1 79 ? -18.167 3.296 -10.442 1.00 34.41 79 PHE A CA 1
ATOM 652 C C . PHE A 1 79 ? -17.458 4.615 -10.100 1.00 34.41 79 PHE A C 1
ATOM 654 O O . PHE A 1 79 ? -18.063 5.675 -10.245 1.00 34.41 79 PHE A O 1
ATOM 661 N N . LEU A 1 80 ? -16.167 4.562 -9.764 1.00 25.80 80 LEU A N 1
ATOM 662 C CA . LEU A 1 80 ? -15.185 5.574 -10.163 1.00 25.80 80 LEU A CA 1
ATOM 663 C C . LEU A 1 80 ? -13.768 4.998 -10.079 1.00 25.80 80 LEU A C 1
ATOM 665 O O . LEU A 1 80 ? -13.249 4.632 -9.033 1.00 25.80 80 LEU A O 1
ATOM 669 N N . GLN A 1 81 ? -13.158 4.932 -11.252 1.00 34.50 81 GLN A N 1
ATOM 670 C CA . GLN A 1 81 ? -11.814 4.461 -11.525 1.00 34.50 81 GLN A CA 1
ATOM 671 C C . GLN A 1 81 ? -10.766 5.327 -10.802 1.00 34.50 81 GLN A C 1
ATOM 673 O O . GLN A 1 81 ? -10.603 6.496 -11.154 1.00 34.50 81 GLN A O 1
ATOM 678 N N . LYS A 1 82 ? -10.049 4.744 -9.830 1.00 32.72 82 LYS A N 1
ATOM 679 C CA . LYS A 1 82 ? -8.642 5.015 -9.458 1.00 32.72 82 LYS A CA 1
ATOM 680 C C . LYS A 1 82 ? -8.242 4.075 -8.317 1.00 32.72 82 LYS A C 1
ATOM 682 O O . LYS A 1 82 ? -8.779 4.178 -7.222 1.00 32.72 82 LYS A O 1
ATOM 687 N N . ASP A 1 83 ? -7.292 3.185 -8.594 1.00 41.06 83 ASP A N 1
ATOM 688 C CA . ASP A 1 83 ? -6.684 2.293 -7.609 1.00 41.06 83 ASP A CA 1
ATOM 689 C C . ASP A 1 83 ? -6.096 3.112 -6.446 1.00 41.06 83 ASP A C 1
ATOM 691 O O . ASP A 1 83 ? -5.057 3.758 -6.585 1.00 41.06 83 ASP A O 1
ATOM 695 N N . LEU A 1 84 ? -6.773 3.107 -5.298 1.00 39.75 84 LEU A N 1
ATOM 696 C CA . LEU A 1 84 ? -6.250 3.647 -4.050 1.00 39.75 84 LEU A CA 1
ATOM 697 C C . LEU A 1 84 ? -6.379 2.565 -2.980 1.00 39.75 84 LEU A C 1
ATOM 699 O O . LEU A 1 84 ? -7.427 2.407 -2.362 1.00 39.75 84 LEU A O 1
ATOM 703 N N . PHE A 1 85 ? -5.301 1.812 -2.763 1.00 52.19 85 PHE A N 1
ATOM 704 C CA . PHE A 1 85 ? -5.180 1.002 -1.553 1.00 52.19 85 PHE A 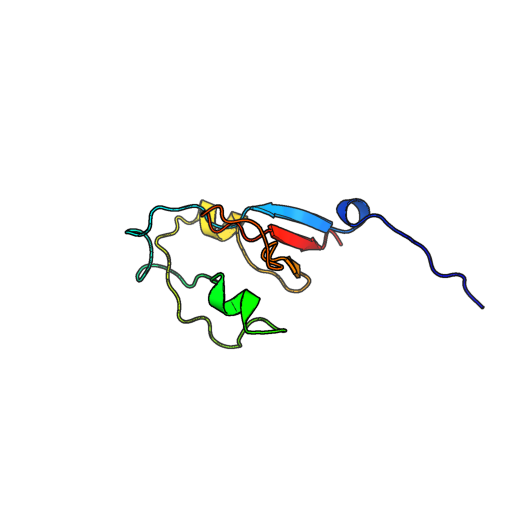CA 1
ATOM 705 C C . PHE A 1 85 ? -5.035 1.952 -0.384 1.00 52.19 85 PHE A C 1
ATOM 707 O O . PHE A 1 85 ? -4.091 2.741 -0.345 1.00 52.19 85 PHE A O 1
ATOM 714 N N . LEU A 1 86 ? -5.973 1.885 0.551 1.00 48.53 86 LEU A N 1
ATOM 715 C CA . LEU A 1 86 ? -5.728 2.378 1.893 1.00 48.53 86 LEU A CA 1
ATOM 716 C C . LEU A 1 86 ? -4.955 1.282 2.620 1.00 48.53 86 LEU A C 1
ATOM 718 O O . LEU A 1 86 ? -5.484 0.197 2.868 1.00 48.53 86 LEU A O 1
ATOM 722 N N . GLN A 1 87 ? -3.684 1.563 2.879 1.00 58.16 87 GLN A N 1
ATOM 723 C CA . GLN A 1 87 ? -2.834 0.773 3.758 1.00 58.16 87 GLN A CA 1
ATOM 724 C C . GLN A 1 87 ? -2.958 1.388 5.151 1.00 58.16 87 GLN A C 1
ATOM 726 O O . GLN A 1 87 ? -2.672 2.572 5.327 1.00 58.16 87 GLN A O 1
ATOM 731 N N . MET A 1 88 ? -3.429 0.610 6.119 1.00 53.25 88 MET A N 1
ATOM 732 C CA . MET A 1 88 ? -3.346 0.961 7.533 1.00 53.25 88 MET A CA 1
ATOM 733 C C . MET A 1 88 ? -2.041 0.401 8.085 1.00 53.25 88 MET A C 1
ATOM 735 O O . MET A 1 88 ? -1.793 -0.785 7.893 1.00 53.25 88 MET A O 1
ATOM 739 N N . VAL A 1 89 ? -1.222 1.238 8.718 1.00 59.53 89 VAL A N 1
ATOM 740 C CA . VAL A 1 89 ? 0.060 0.851 9.332 1.00 59.53 89 VAL A CA 1
ATOM 741 C C . VAL A 1 89 ? -0.089 0.886 10.845 1.00 59.53 89 VAL A C 1
ATOM 743 O O . VAL A 1 89 ? -0.621 1.860 11.373 1.00 59.53 89 VAL A O 1
ATOM 746 N N . ASP A 1 90 ? 0.323 -0.188 11.522 1.00 60.84 90 ASP A N 1
ATOM 747 C CA . ASP A 1 90 ? 0.276 -0.280 12.987 1.00 60.84 90 ASP A CA 1
ATOM 748 C C . ASP A 1 90 ? 1.209 0.771 13.607 1.00 60.84 90 ASP A C 1
ATOM 750 O O . ASP A 1 90 ? 2.374 0.892 13.209 1.00 60.84 90 ASP A O 1
ATOM 754 N N . SER A 1 91 ? 0.686 1.548 14.553 1.00 58.19 91 SER A N 1
ATOM 755 C CA . SER A 1 91 ? 1.421 2.628 15.213 1.00 58.19 91 SER A CA 1
ATOM 756 C C . SER A 1 91 ? 2.200 2.155 16.461 1.00 58.19 91 SER A C 1
ATOM 758 O O . SER A 1 91 ? 2.766 3.000 17.162 1.00 58.19 91 SER A O 1
ATOM 760 N N . GLY A 1 92 ? 2.244 0.841 16.750 1.00 54.50 92 GLY A N 1
ATOM 761 C CA . GLY A 1 92 ? 2.880 0.235 17.939 1.00 54.50 92 GLY A CA 1
ATOM 762 C C . GLY A 1 92 ? 3.921 -0.850 17.667 1.00 54.50 92 GLY A C 1
ATOM 763 O O . GLY A 1 92 ? 3.613 -1.824 16.950 1.00 54.50 92 GLY A O 1
#

InterPro domains:
  IPR044946 Type I restriction modification DNA specificity domain superfamily [G3DSA:3.90.220.20] (1-78)

Secondary structure (DSSP, 8-state):
-PPPPP--HHHHEEEEE-----GGGEEEEEE---HHHHHH-SS--SS---EE---HHHHHHT---TT-EEE---SSS--------EEEEE--

pLDDT: mean 78.72, std 18.09, range [25.8, 96.0]

Foldseek 3Di:
DDDDDDDDLVVFWDKDWADFDDPVQKDDDDFDCFPVQQVVDPDRDPDGDIDGNDDPVNCVRRPDDPVKDWDDPCPDDDDDDDDITTIIDGPD

Sequence (92 aa):
MSEWKEFKLGEIYDFASGLSKSRDQFGFGYSFLSFRDVFHNYFVPKKITQLANSTEKERERCSIKRGDVFLTTDIPHVFLQKDLFLQMVDSG

Radius of gyration: 15.21 Å; chains: 1; bounding box: 35×23×52 Å